Protein AF-A0A7S4A672-F1 (afdb_monomer_lite)

pLDDT: mean 76.09, std 18.88, range [31.92, 96.19]

Secondary structure (DSSP, 8-state):
-----------------------------TT---PPPPP-----HHHHHHHHHHHHHHHT-TTTEEEEEEEEEETT-SEEEEEEEEEEETTS-HHHHHHHHHHHHHHHHHHH-GGGTTSPEEEEEEEBS-HHHHHTT-S--EEEPPPSSPPSS--EEEE--PPTT----EEE--

Structure (mmCIF, N/CA/C/O backbone):
data_AF-A0A7S4A672-F1
#
_entry.id   AF-A0A7S4A672-F1
#
loop_
_atom_site.group_PDB
_atom_site.id
_atom_site.type_symbol
_atom_site.label_atom_id
_atom_site.label_alt_id
_atom_site.label_comp_id
_atom_site.label_asym_id
_atom_site.label_entity_id
_atom_site.label_seq_id
_atom_site.pdbx_PDB_ins_code
_atom_site.Cartn_x
_atom_site.Cartn_y
_atom_site.Cartn_z
_atom_site.occupancy
_atom_site.B_iso_or_equiv
_atom_site.auth_seq_id
_atom_site.auth_comp_id
_atom_site.auth_asym_id
_atom_site.auth_atom_id
_atom_site.pdbx_PDB_model_num
ATOM 1 N N . MET A 1 1 ? 23.526 -76.529 -21.511 1.00 43.41 1 MET A N 1
ATOM 2 C CA . MET A 1 1 ? 24.646 -77.182 -20.798 1.00 43.41 1 MET A CA 1
ATOM 3 C C . MET A 1 1 ? 25.739 -76.150 -20.565 1.00 43.41 1 MET A C 1
ATOM 5 O O . MET A 1 1 ? 25.909 -75.300 -21.426 1.00 43.41 1 MET A O 1
ATOM 9 N N . TYR A 1 2 ? 26.436 -76.276 -19.433 1.00 40.25 2 TYR A N 1
ATOM 10 C CA . TYR A 1 2 ? 27.522 -75.448 -18.877 1.00 40.25 2 TYR A CA 1
ATOM 11 C C . TYR A 1 2 ? 27.158 -74.306 -17.916 1.00 40.25 2 TYR A C 1
ATOM 13 O O . TYR A 1 2 ? 26.904 -73.161 -18.269 1.00 40.25 2 TYR A O 1
ATOM 21 N N . THR A 1 3 ? 27.193 -74.726 -16.655 1.00 43.91 3 THR A N 1
ATOM 22 C CA . THR A 1 3 ? 27.467 -74.045 -15.391 1.00 43.91 3 THR A CA 1
ATOM 23 C C . THR A 1 3 ? 28.870 -73.415 -15.357 1.00 43.91 3 THR A C 1
ATOM 25 O O . THR A 1 3 ? 29.814 -74.071 -15.788 1.00 43.91 3 THR A O 1
ATOM 28 N N . ALA A 1 4 ? 29.013 -72.227 -14.752 1.00 50.12 4 ALA A N 1
ATOM 29 C CA . ALA A 1 4 ? 30.156 -71.781 -13.920 1.00 50.12 4 ALA A CA 1
ATOM 30 C C . ALA A 1 4 ? 29.827 -70.367 -13.371 1.00 50.12 4 ALA A C 1
ATOM 32 O O . ALA A 1 4 ? 29.577 -69.469 -14.163 1.00 50.12 4 ALA A O 1
ATOM 33 N N . LEU A 1 5 ? 29.498 -70.142 -12.090 1.00 46.25 5 LEU A N 1
ATOM 34 C CA . LEU A 1 5 ? 30.307 -70.100 -10.853 1.00 46.25 5 LEU A CA 1
ATOM 35 C C . LEU A 1 5 ? 31.395 -69.004 -10.789 1.00 46.25 5 LEU A C 1
ATOM 37 O O . LEU A 1 5 ? 32.349 -69.034 -11.556 1.00 46.25 5 LEU A O 1
ATOM 41 N N . LEU A 1 6 ? 31.268 -68.191 -9.721 1.00 48.16 6 LEU A N 1
ATOM 42 C CA . LEU A 1 6 ? 32.254 -67.324 -9.037 1.00 48.16 6 LEU A CA 1
ATOM 43 C C . LEU A 1 6 ? 32.431 -65.910 -9.640 1.00 48.16 6 LEU A C 1
ATOM 45 O O . LEU A 1 6 ? 32.497 -65.752 -10.844 1.00 48.16 6 LEU A O 1
ATOM 49 N N . ALA A 1 7 ? 32.496 -64.814 -8.876 1.00 50.72 7 ALA A N 1
ATOM 50 C CA . ALA A 1 7 ? 32.892 -64.663 -7.481 1.00 50.72 7 ALA A CA 1
ATOM 51 C C . ALA A 1 7 ? 32.157 -63.506 -6.772 1.00 50.72 7 ALA A C 1
ATOM 53 O O . ALA A 1 7 ? 31.870 -62.458 -7.346 1.00 50.72 7 ALA A O 1
ATOM 54 N N . PHE A 1 8 ? 31.916 -63.721 -5.480 1.00 46.03 8 PHE A N 1
ATOM 55 C CA . PHE A 1 8 ? 31.641 -62.699 -4.478 1.00 46.03 8 PHE A CA 1
ATOM 56 C C . PHE A 1 8 ? 32.834 -61.745 -4.347 1.00 46.03 8 PHE A C 1
ATOM 58 O O . PHE A 1 8 ? 33.937 -62.195 -4.052 1.00 46.03 8 PHE A O 1
ATOM 65 N N . THR A 1 9 ? 32.582 -60.439 -4.393 1.00 49.03 9 THR A N 1
ATOM 66 C CA . THR A 1 9 ? 33.331 -59.471 -3.581 1.00 49.03 9 THR A CA 1
ATOM 67 C C . THR A 1 9 ? 32.358 -58.439 -3.030 1.00 49.03 9 THR A C 1
ATOM 69 O O . THR A 1 9 ? 31.963 -57.485 -3.696 1.00 49.03 9 THR A O 1
ATOM 72 N N . THR A 1 10 ? 31.950 -58.674 -1.789 1.00 48.72 10 THR A N 1
ATOM 73 C CA . THR A 1 10 ? 31.354 -57.696 -0.885 1.00 48.72 10 THR A CA 1
ATOM 74 C C . THR A 1 10 ? 32.348 -56.562 -0.649 1.00 48.72 10 THR A C 1
ATOM 76 O O . THR A 1 10 ? 33.351 -56.759 0.035 1.00 48.72 10 THR A O 1
ATOM 79 N N . VAL A 1 11 ? 32.080 -55.371 -1.185 1.00 46.59 11 VAL A N 1
ATOM 80 C CA . VAL A 1 11 ? 32.741 -54.154 -0.701 1.00 46.59 11 VAL A CA 1
ATOM 81 C C . VAL A 1 11 ? 31.924 -53.638 0.471 1.00 46.59 11 VAL A C 1
ATOM 83 O O . VAL A 1 11 ? 30.920 -52.944 0.323 1.00 46.59 11 VAL A O 1
ATOM 86 N N . THR A 1 12 ? 32.356 -54.054 1.653 1.00 50.72 12 THR A N 1
ATOM 87 C CA . THR A 1 12 ? 31.941 -53.526 2.945 1.00 50.72 12 THR A CA 1
ATOM 88 C C . THR A 1 12 ? 32.315 -52.045 2.993 1.00 50.72 12 THR A C 1
ATOM 90 O O . THR A 1 12 ? 33.457 -51.693 3.284 1.00 50.72 12 THR A O 1
ATOM 93 N N . ALA A 1 13 ? 31.374 -51.159 2.670 1.00 49.59 13 ALA A N 1
ATOM 94 C CA . ALA A 1 13 ? 31.537 -49.739 2.944 1.00 49.59 13 ALA A CA 1
ATOM 95 C C . ALA A 1 13 ? 31.512 -49.554 4.467 1.00 49.59 13 ALA A C 1
ATOM 97 O O . ALA A 1 13 ? 30.458 -49.589 5.101 1.00 49.59 13 ALA A O 1
ATOM 98 N N . LEU A 1 14 ? 32.705 -49.425 5.047 1.00 48.88 14 LEU A N 1
ATOM 99 C CA . LEU A 1 14 ? 32.936 -49.045 6.434 1.00 48.88 14 LEU A CA 1
ATOM 100 C C . LEU A 1 14 ? 32.197 -47.734 6.722 1.00 48.88 14 LEU A C 1
ATOM 102 O O . LEU A 1 14 ? 32.634 -46.647 6.346 1.00 48.88 14 LEU A O 1
ATOM 106 N N . GLN A 1 15 ? 31.054 -47.848 7.395 1.00 49.88 15 GLN A N 1
ATOM 107 C CA . GLN A 1 15 ? 30.400 -46.727 8.048 1.00 49.88 15 GLN A CA 1
ATOM 108 C C . GLN A 1 15 ? 31.312 -46.260 9.182 1.00 49.88 15 GLN A C 1
ATOM 110 O O . GLN A 1 15 ? 31.334 -46.843 10.263 1.00 49.88 15 GLN A O 1
ATOM 115 N N . HIS A 1 16 ? 32.078 -45.201 8.939 1.00 49.25 16 HIS A N 1
ATOM 116 C CA . HIS A 1 16 ? 32.680 -44.437 10.021 1.00 49.25 16 HIS A CA 1
ATOM 117 C C . HIS A 1 16 ? 31.565 -43.668 10.743 1.00 49.25 16 HIS A C 1
ATOM 119 O O . HIS A 1 16 ? 30.920 -42.820 10.117 1.00 49.25 16 HIS A O 1
ATOM 125 N N . PRO A 1 17 ? 31.311 -43.906 12.043 1.00 50.84 17 PRO A N 1
ATOM 126 C CA . PRO A 1 17 ? 30.451 -43.019 12.802 1.00 50.84 17 PRO A CA 1
ATOM 127 C C . PRO A 1 17 ? 31.179 -41.681 12.962 1.00 50.84 17 PRO A C 1
ATOM 129 O O . PRO A 1 17 ? 32.187 -41.578 13.662 1.00 50.84 17 PRO A O 1
ATOM 132 N N . LEU A 1 18 ? 30.671 -40.644 12.294 1.00 54.34 18 LEU A N 1
ATOM 133 C CA . LEU A 1 18 ? 31.042 -39.265 12.593 1.00 54.34 18 LEU A CA 1
ATOM 134 C C . LEU A 1 18 ? 30.778 -39.029 14.088 1.00 54.34 18 LEU A C 1
ATOM 136 O O . LEU A 1 18 ? 29.666 -39.310 14.548 1.00 54.34 18 LEU A O 1
ATOM 140 N N . PRO A 1 19 ? 31.743 -38.520 14.872 1.00 48.53 19 PRO A N 1
ATOM 141 C CA . PRO A 1 19 ? 31.468 -38.169 16.250 1.00 48.53 19 PRO A CA 1
ATOM 142 C C . PRO A 1 19 ? 30.436 -37.043 16.244 1.00 48.53 19 PRO A C 1
ATOM 144 O O . PRO A 1 19 ? 30.735 -35.901 15.891 1.00 48.53 19 PRO A O 1
ATOM 147 N N . THR A 1 20 ? 29.203 -37.366 16.640 1.00 52.84 20 THR A N 1
ATOM 148 C CA . THR A 1 20 ? 28.190 -36.394 17.048 1.00 52.84 20 THR A CA 1
ATOM 149 C C . THR A 1 20 ? 28.796 -35.558 18.163 1.00 52.84 20 THR A C 1
ATOM 151 O O . THR A 1 20 ? 28.748 -35.916 19.342 1.00 52.84 20 THR A O 1
ATOM 154 N N . ARG A 1 21 ? 29.406 -34.433 17.786 1.00 43.78 21 ARG A N 1
ATOM 155 C CA . ARG A 1 21 ? 29.782 -33.370 18.703 1.00 43.78 21 ARG A CA 1
ATOM 156 C C . ARG A 1 21 ? 28.472 -32.888 19.302 1.00 43.78 21 ARG A C 1
ATOM 158 O O . ARG A 1 21 ? 27.764 -32.089 18.694 1.00 43.78 21 ARG A O 1
ATOM 165 N N . ARG A 1 22 ? 28.118 -33.433 20.470 1.00 47.41 22 ARG A N 1
ATOM 166 C CA . ARG A 1 22 ? 27.069 -32.889 21.328 1.00 47.41 22 ARG A CA 1
ATOM 167 C C . ARG A 1 22 ? 27.410 -31.414 21.494 1.00 47.41 22 ARG A C 1
ATOM 169 O O . ARG A 1 22 ? 28.343 -31.072 22.214 1.00 47.41 22 ARG A O 1
ATOM 176 N N . GLN A 1 23 ? 26.698 -30.544 20.783 1.00 41.72 23 GLN A N 1
ATOM 177 C CA . GLN A 1 23 ? 26.642 -29.146 21.159 1.00 41.72 23 GLN A CA 1
ATOM 178 C C . GLN A 1 23 ? 25.927 -29.132 22.501 1.00 41.72 23 GLN A C 1
ATOM 180 O O . GLN A 1 23 ? 24.701 -29.195 22.587 1.00 41.72 23 GLN A O 1
ATOM 185 N N . THR A 1 24 ? 26.720 -29.133 23.564 1.00 40.03 24 THR A N 1
ATOM 186 C CA . THR A 1 24 ? 26.279 -28.738 24.887 1.00 40.03 24 THR A CA 1
ATOM 187 C C . THR A 1 24 ? 25.623 -27.375 24.705 1.00 40.03 24 THR A C 1
ATOM 189 O O . THR A 1 24 ? 26.300 -26.394 24.397 1.00 40.03 24 THR A O 1
ATOM 192 N N . LYS A 1 25 ? 24.290 -27.316 24.808 1.00 44.16 25 LYS A N 1
ATOM 193 C CA . LYS A 1 25 ? 23.568 -26.049 24.917 1.00 44.16 25 LYS A CA 1
ATOM 194 C C . LYS A 1 25 ? 24.059 -25.398 26.204 1.00 44.16 25 LYS A C 1
ATOM 196 O O . LYS A 1 25 ? 23.567 -25.716 27.283 1.00 44.16 25 LYS A O 1
ATOM 201 N N . LEU A 1 26 ? 25.059 -24.529 26.092 1.00 36.66 26 LEU A N 1
ATOM 202 C CA . LEU A 1 26 ? 25.437 -23.619 27.159 1.00 36.66 26 LEU A CA 1
ATOM 203 C C . LEU A 1 26 ? 24.233 -22.703 27.394 1.00 36.66 26 LEU A C 1
ATOM 205 O O . LEU A 1 26 ? 24.003 -21.745 26.662 1.00 36.66 26 LEU A O 1
ATOM 209 N N . ARG A 1 27 ? 23.423 -23.041 28.400 1.00 48.56 27 ARG A N 1
ATOM 210 C CA . ARG A 1 27 ? 22.512 -22.094 29.039 1.00 48.56 27 ARG A CA 1
ATOM 211 C C . ARG A 1 27 ? 23.369 -21.124 29.855 1.00 48.56 27 ARG A C 1
ATOM 213 O O . ARG A 1 27 ? 23.618 -21.355 31.030 1.00 48.56 27 ARG A O 1
ATOM 220 N N . ALA A 1 28 ? 23.835 -20.059 29.217 1.00 33.12 28 ALA A N 1
ATOM 221 C CA . ALA A 1 28 ? 24.104 -18.788 29.888 1.00 33.12 28 ALA A CA 1
ATOM 222 C C . ALA A 1 28 ? 22.801 -17.977 29.808 1.00 33.12 28 ALA A C 1
ATOM 224 O O . ALA A 1 28 ? 22.113 -18.039 28.796 1.00 33.12 28 ALA A O 1
ATOM 225 N N . GLY A 1 29 ? 22.326 -17.223 30.785 1.00 31.92 29 GLY A N 1
ATOM 226 C CA . GLY A 1 29 ? 22.797 -16.776 32.087 1.00 31.92 29 GLY A CA 1
ATOM 227 C C . GLY A 1 29 ? 21.754 -15.735 32.528 1.00 31.92 29 GLY A C 1
ATOM 228 O O . GLY A 1 29 ? 21.044 -15.172 31.689 1.00 31.92 29 GLY A O 1
ATOM 229 N N . PHE A 1 30 ? 21.591 -15.516 33.828 1.00 38.47 30 PHE A N 1
ATOM 230 C CA . PHE A 1 30 ? 20.739 -14.443 34.343 1.00 38.47 30 PHE A CA 1
ATOM 231 C C . PHE A 1 30 ? 21.161 -13.090 33.731 1.00 38.47 30 PHE A C 1
ATOM 233 O O . PHE A 1 30 ? 22.335 -12.737 33.789 1.00 38.47 30 PHE A O 1
ATOM 240 N N . GLY A 1 31 ? 20.209 -12.332 33.168 1.00 41.41 31 GLY A N 1
ATOM 241 C CA . GLY A 1 31 ? 20.375 -10.888 32.940 1.00 41.41 31 GLY A CA 1
ATOM 242 C C . GLY A 1 31 ? 20.698 -10.383 31.528 1.00 41.41 31 GLY A C 1
ATOM 243 O O . GLY A 1 31 ? 21.159 -9.251 31.412 1.00 41.41 31 GLY A O 1
ATOM 244 N N . ALA A 1 32 ? 20.428 -11.122 30.445 1.00 33.44 32 ALA A N 1
ATOM 245 C CA . ALA A 1 32 ? 20.367 -10.470 29.131 1.00 33.44 32 ALA A CA 1
ATOM 246 C C . ALA A 1 32 ? 19.175 -9.487 29.130 1.00 33.44 32 ALA A C 1
ATOM 248 O O . ALA A 1 32 ? 18.050 -9.936 29.385 1.00 33.44 32 ALA A O 1
ATOM 249 N N . PRO A 1 33 ? 19.363 -8.170 28.886 1.00 40.53 33 PRO A N 1
ATOM 250 C CA . PRO A 1 33 ? 18.227 -7.277 28.720 1.00 40.53 33 PRO A CA 1
ATOM 251 C C . PRO A 1 33 ? 17.358 -7.874 27.618 1.00 40.53 33 PRO A C 1
ATOM 253 O O . PRO A 1 33 ? 17.864 -8.189 26.537 1.00 40.53 33 PRO A O 1
ATOM 256 N N . LYS A 1 34 ? 16.062 -8.083 27.907 1.00 45.28 34 LYS A N 1
ATOM 257 C CA . LYS A 1 34 ? 15.083 -8.419 26.867 1.00 45.28 34 LYS A CA 1
ATOM 258 C C . LYS A 1 34 ? 15.380 -7.483 25.693 1.00 45.28 34 LYS A C 1
ATOM 260 O O . LYS A 1 34 ? 15.525 -6.285 25.964 1.00 45.28 34 LYS A O 1
ATOM 265 N N . PRO A 1 35 ? 15.540 -7.983 24.450 1.00 42.16 35 PRO A N 1
ATOM 266 C CA . PRO A 1 35 ? 15.759 -7.098 23.317 1.00 42.16 35 PRO A CA 1
ATOM 267 C C . PRO A 1 35 ? 14.678 -6.029 23.407 1.00 42.16 35 PRO A C 1
ATOM 269 O O . PRO A 1 35 ? 13.492 -6.369 23.466 1.00 42.16 35 PRO A O 1
ATOM 272 N N . LYS A 1 36 ? 15.093 -4.762 23.571 1.00 45.47 36 LYS A N 1
ATOM 273 C CA . LYS A 1 36 ? 14.144 -3.650 23.603 1.00 45.47 36 LYS A CA 1
ATOM 274 C C . LYS A 1 36 ? 13.256 -3.861 22.381 1.00 45.47 36 LYS A C 1
ATOM 276 O O . LYS A 1 36 ? 13.823 -4.084 21.303 1.00 45.47 36 LYS A O 1
ATOM 281 N N . PRO A 1 37 ? 11.917 -3.876 22.531 1.00 46.91 37 PRO A N 1
ATOM 282 C CA . PRO A 1 37 ? 11.060 -3.943 21.364 1.00 46.91 37 PRO A CA 1
ATOM 283 C C . PRO A 1 37 ? 11.570 -2.867 20.405 1.00 46.91 37 PRO A C 1
ATOM 285 O O . PRO A 1 37 ? 11.867 -1.756 20.870 1.00 46.91 37 PRO A O 1
ATOM 288 N N . PRO A 1 38 ? 11.808 -3.209 19.124 1.00 45.97 38 PRO A N 1
ATOM 289 C CA . PRO A 1 38 ? 12.296 -2.230 18.171 1.00 45.97 38 PRO A CA 1
ATOM 290 C C . PRO A 1 38 ? 11.392 -1.001 18.290 1.00 45.97 38 PRO A C 1
ATOM 292 O O . PRO A 1 38 ? 10.179 -1.184 18.454 1.00 45.97 38 PRO A O 1
ATOM 295 N N . PRO A 1 39 ? 11.956 0.222 18.305 1.00 44.06 39 PRO A N 1
ATOM 296 C CA . PRO A 1 39 ? 11.145 1.424 18.429 1.00 44.06 39 PRO A CA 1
ATOM 297 C C . PRO A 1 39 ? 10.008 1.312 17.418 1.00 44.06 39 PRO A C 1
ATOM 299 O O . PRO A 1 39 ? 10.266 0.983 16.254 1.00 44.06 39 PRO A O 1
ATOM 302 N N . LYS A 1 40 ? 8.758 1.476 17.883 1.00 53.31 40 LYS A N 1
ATOM 303 C CA . LYS A 1 40 ? 7.595 1.503 16.992 1.00 53.31 40 LYS A CA 1
ATOM 304 C C . LYS A 1 40 ? 7.943 2.528 15.919 1.00 53.31 40 LYS A C 1
ATOM 306 O O . LYS A 1 40 ? 8.146 3.691 16.251 1.00 53.31 40 LYS A O 1
ATOM 311 N N . LYS A 1 41 ? 8.155 2.077 14.679 1.00 57.50 41 LYS A N 1
ATOM 312 C CA . LYS A 1 41 ? 8.516 2.978 13.586 1.00 57.50 41 LYS A CA 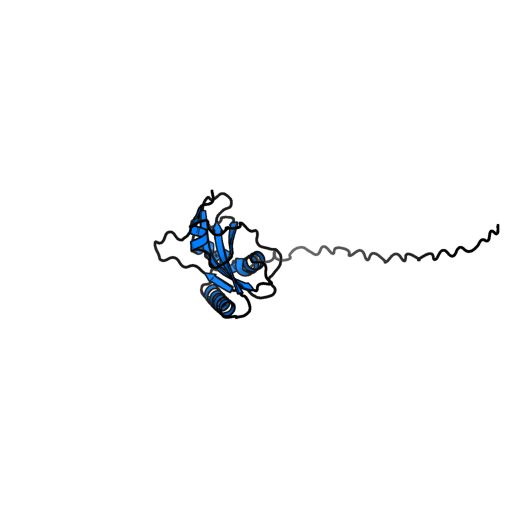1
ATOM 313 C C . LYS A 1 41 ? 7.348 3.938 13.434 1.00 57.50 41 LYS A C 1
ATOM 315 O O . LYS A 1 41 ? 6.256 3.516 13.066 1.00 57.50 41 LYS A O 1
ATOM 320 N N . GLU A 1 42 ? 7.572 5.185 13.817 1.00 64.56 42 GLU A N 1
ATOM 321 C CA . GLU A 1 42 ? 6.572 6.235 13.707 1.00 64.56 42 GLU A CA 1
ATOM 322 C C . GLU A 1 42 ? 6.208 6.442 12.237 1.00 64.56 42 GLU A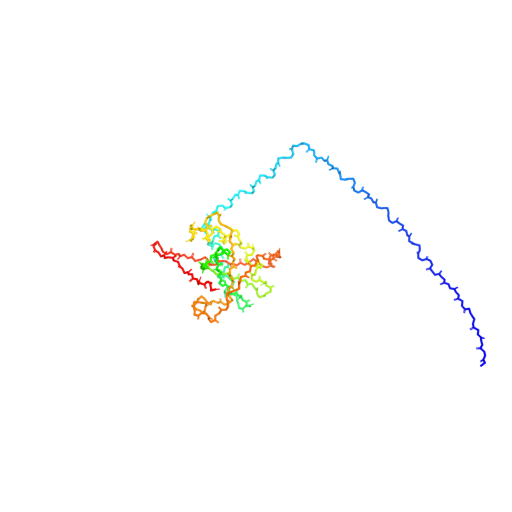 C 1
ATOM 324 O O . GLU A 1 42 ? 7.037 6.270 11.335 1.00 64.56 42 GLU A O 1
ATOM 329 N N . TYR A 1 43 ? 4.947 6.798 12.003 1.00 76.69 43 TYR A N 1
ATOM 330 C CA . TYR A 1 43 ? 4.459 7.183 10.689 1.00 76.69 43 TYR A CA 1
ATOM 331 C C . TYR A 1 43 ? 5.315 8.332 10.138 1.00 76.69 43 TYR A C 1
ATOM 333 O O . TYR A 1 43 ? 5.364 9.416 10.716 1.00 76.69 43 TYR A O 1
ATOM 341 N N . SER A 1 44 ? 6.021 8.093 9.032 1.00 85.50 44 SER A N 1
ATOM 342 C CA . SER A 1 44 ? 6.975 9.050 8.469 1.00 85.50 44 SER A CA 1
ATOM 343 C C . SER A 1 44 ? 6.586 9.419 7.045 1.00 85.50 44 SER A C 1
ATOM 345 O O . SER A 1 44 ? 6.802 8.639 6.116 1.00 85.50 44 SER A O 1
ATOM 347 N N . LYS A 1 45 ? 6.075 10.643 6.862 1.00 86.38 45 LYS A N 1
ATOM 348 C CA . LYS A 1 45 ? 5.754 11.196 5.533 1.00 86.38 45 LYS A CA 1
ATOM 349 C C . LYS A 1 45 ? 6.961 11.161 4.594 1.00 86.38 45 LYS A C 1
ATOM 351 O O . LYS A 1 45 ? 6.850 10.680 3.477 1.00 86.38 45 LYS A O 1
ATOM 356 N N . LYS A 1 46 ? 8.147 11.511 5.097 1.00 90.12 46 LYS A N 1
ATOM 357 C CA . LYS A 1 46 ? 9.404 11.444 4.335 1.00 90.12 46 LYS A CA 1
ATOM 358 C C . LYS A 1 46 ? 9.747 10.028 3.855 1.00 90.12 46 LYS A C 1
ATOM 360 O O . LYS A 1 46 ? 10.321 9.849 2.783 1.00 90.12 46 LYS A O 1
ATOM 365 N N . ALA A 1 47 ? 9.440 9.003 4.654 1.00 91.19 47 ALA A N 1
ATOM 366 C CA . ALA A 1 47 ? 9.655 7.619 4.241 1.00 91.19 47 ALA A CA 1
ATOM 367 C C . ALA A 1 47 ? 8.662 7.189 3.149 1.00 91.19 47 ALA A C 1
ATOM 369 O O . ALA A 1 47 ? 9.052 6.437 2.256 1.00 91.19 47 ALA A O 1
ATOM 370 N N . LEU A 1 48 ? 7.420 7.685 3.208 1.00 92.81 48 LEU A N 1
ATOM 371 C CA . LEU A 1 48 ? 6.417 7.491 2.161 1.00 92.81 48 LEU A CA 1
ATOM 372 C C . LEU A 1 48 ? 6.809 8.196 0.862 1.00 92.81 48 LEU A C 1
ATOM 374 O O . LEU A 1 48 ? 6.817 7.545 -0.173 1.00 92.81 48 LEU A O 1
ATOM 378 N N . GLU A 1 49 ? 7.225 9.462 0.922 1.00 93.88 49 GLU A N 1
ATOM 379 C CA . GLU A 1 49 ? 7.712 10.232 -0.235 1.00 93.88 49 GLU A CA 1
ATOM 380 C C . GLU A 1 49 ? 8.847 9.493 -0.951 1.00 93.88 49 GLU A C 1
ATOM 382 O O . GLU A 1 49 ? 8.756 9.210 -2.141 1.00 93.88 49 GLU A O 1
ATOM 387 N N . LYS A 1 50 ? 9.863 9.038 -0.207 1.00 94.38 50 LYS A N 1
ATOM 388 C CA . LYS A 1 50 ? 10.961 8.242 -0.776 1.00 94.38 50 LYS A CA 1
ATOM 389 C C . LYS A 1 50 ? 10.495 6.910 -1.381 1.00 94.38 50 LYS A C 1
ATOM 391 O O . LYS A 1 50 ? 11.123 6.372 -2.293 1.00 94.38 50 LYS A O 1
ATOM 396 N N . SER A 1 51 ? 9.440 6.313 -0.829 1.00 94.94 51 SER A N 1
ATOM 397 C CA . SER A 1 51 ? 8.856 5.085 -1.374 1.00 94.94 51 SER A CA 1
ATOM 398 C C . SER A 1 51 ? 8.025 5.350 -2.633 1.00 94.94 51 SER A C 1
ATOM 400 O O . SER A 1 51 ? 7.962 4.472 -3.496 1.00 94.94 51 SER A O 1
ATOM 402 N N . HIS A 1 52 ? 7.444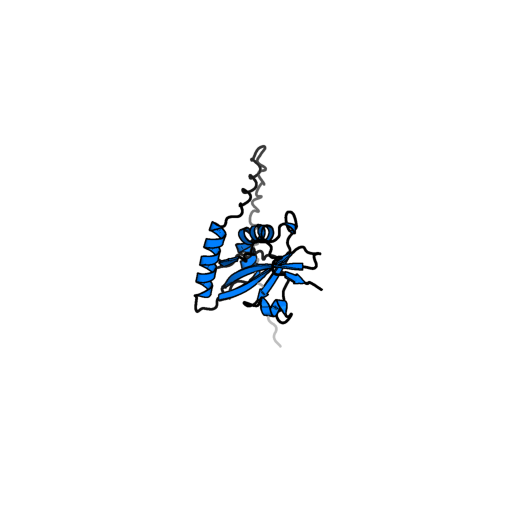 6.544 -2.749 1.00 95.50 52 HIS A N 1
ATOM 403 C CA . HIS A 1 52 ? 6.713 7.015 -3.921 1.00 95.50 52 HIS A CA 1
ATOM 404 C C . HIS A 1 52 ? 7.676 7.347 -5.063 1.00 95.50 52 HIS A C 1
ATOM 406 O O . HIS A 1 52 ? 7.513 6.813 -6.150 1.00 95.50 52 HIS A O 1
ATOM 412 N N . GLU A 1 53 ? 8.770 8.066 -4.798 1.00 95.00 53 GLU A N 1
ATOM 413 C CA . GLU A 1 53 ? 9.850 8.262 -5.782 1.00 95.00 53 GLU A CA 1
ATOM 414 C C . GLU A 1 53 ? 10.306 6.918 -6.365 1.00 95.00 53 GLU A C 1
ATOM 416 O O . GLU A 1 53 ? 10.463 6.749 -7.572 1.00 95.00 53 GLU A O 1
ATOM 421 N N . ARG A 1 54 ? 10.440 5.903 -5.502 1.00 93.44 54 ARG A N 1
ATOM 422 C CA . ARG A 1 54 ? 10.783 4.551 -5.938 1.00 93.44 54 ARG A CA 1
ATOM 423 C C . ARG A 1 54 ? 9.691 3.896 -6.785 1.00 93.44 54 ARG A C 1
ATOM 425 O O . ARG A 1 54 ? 10.007 3.114 -7.680 1.00 93.44 54 ARG A O 1
ATOM 432 N N . PHE A 1 55 ? 8.424 4.147 -6.479 1.00 94.00 55 PHE A N 1
ATOM 433 C CA . PHE A 1 55 ? 7.307 3.680 -7.293 1.00 94.00 55 PHE A CA 1
ATOM 434 C C . PHE A 1 55 ? 7.373 4.289 -8.699 1.00 94.00 55 PHE A C 1
ATOM 436 O O . PHE A 1 55 ? 7.292 3.547 -9.679 1.00 94.00 55 PHE A O 1
ATOM 443 N N . ASP A 1 56 ? 7.624 5.593 -8.801 1.00 92.81 56 ASP A N 1
ATOM 444 C CA . ASP A 1 56 ? 7.760 6.297 -10.078 1.00 92.81 56 ASP A CA 1
ATOM 445 C C . ASP A 1 56 ? 8.966 5.800 -10.880 1.00 92.81 56 ASP A C 1
ATOM 447 O O . ASP A 1 56 ? 8.846 5.511 -12.071 1.00 92.81 56 ASP A O 1
ATOM 451 N N . GLU A 1 57 ? 10.111 5.599 -10.219 1.00 91.62 57 GLU A N 1
ATOM 452 C CA . GLU A 1 57 ? 11.297 4.992 -10.830 1.00 91.62 57 GLU A CA 1
ATOM 453 C C . GLU A 1 57 ? 11.011 3.605 -11.408 1.00 91.62 57 GLU A C 1
ATOM 455 O O . GLU A 1 57 ? 11.588 3.242 -12.430 1.00 91.62 57 GLU A O 1
ATOM 460 N N . LEU A 1 58 ? 10.186 2.796 -10.735 1.00 89.56 58 LEU A N 1
ATOM 461 C CA . LEU A 1 58 ? 9.799 1.481 -11.235 1.00 89.56 58 LEU A CA 1
ATOM 462 C C . LEU A 1 58 ? 8.872 1.638 -12.438 1.00 89.56 58 LEU A C 1
ATOM 464 O O . LEU A 1 58 ? 9.161 1.093 -13.496 1.00 89.56 58 LEU A O 1
ATOM 468 N N . LYS A 1 59 ? 7.826 2.457 -12.321 1.00 87.50 59 LYS A N 1
ATOM 469 C CA . LYS A 1 59 ? 6.864 2.708 -13.401 1.00 87.50 59 LYS A CA 1
ATOM 470 C C . LYS A 1 59 ? 7.527 3.242 -14.679 1.00 87.50 59 LYS A C 1
ATOM 472 O O . LYS A 1 59 ? 7.084 2.905 -15.772 1.00 87.50 59 LYS A O 1
ATOM 477 N N . ALA A 1 60 ? 8.595 4.029 -14.551 1.00 86.81 60 ALA A N 1
ATOM 478 C CA . ALA A 1 60 ? 9.367 4.555 -15.676 1.00 86.81 60 ALA A CA 1
ATOM 479 C C . ALA A 1 60 ? 10.263 3.511 -16.377 1.00 86.81 60 ALA A C 1
ATOM 481 O O . ALA A 1 60 ? 10.818 3.794 -17.439 1.00 86.81 60 ALA A O 1
ATOM 482 N N . ARG A 1 61 ? 10.443 2.305 -15.819 1.00 83.62 61 ARG A N 1
ATOM 483 C CA . ARG A 1 61 ? 11.247 1.248 -16.451 1.00 83.62 61 ARG A CA 1
ATOM 484 C C . ARG A 1 61 ? 10.469 0.590 -17.583 1.00 83.62 61 ARG A C 1
ATOM 486 O O . ARG A 1 61 ? 9.411 0.010 -17.372 1.00 83.62 61 ARG A O 1
ATOM 493 N N . GLU A 1 62 ? 11.087 0.515 -18.757 1.00 59.72 62 GLU A N 1
ATOM 494 C CA . GLU A 1 62 ? 10.531 -0.198 -19.919 1.00 59.72 62 GLU A CA 1
ATOM 495 C C . GLU A 1 62 ? 10.375 -1.720 -19.698 1.00 59.72 62 GLU A C 1
ATOM 497 O O . GLU A 1 62 ? 9.641 -2.389 -20.419 1.00 59.72 62 GLU A O 1
ATOM 502 N N . ARG A 1 63 ? 11.059 -2.303 -18.699 1.00 62.66 63 ARG A N 1
ATOM 503 C CA . ARG A 1 63 ? 11.215 -3.764 -18.524 1.00 62.66 63 ARG A CA 1
ATOM 504 C C . ARG A 1 63 ? 10.181 -4.453 -17.617 1.00 62.66 63 ARG A C 1
ATOM 506 O O . ARG A 1 63 ? 10.502 -5.454 -16.983 1.00 62.66 63 ARG A O 1
ATOM 513 N N . GLY A 1 64 ? 8.937 -3.982 -17.602 1.00 67.69 64 GLY A N 1
ATOM 514 C CA . GLY A 1 64 ? 7.828 -4.735 -17.001 1.00 67.69 64 GLY A CA 1
ATOM 515 C C . GLY A 1 64 ? 7.719 -4.582 -15.484 1.00 67.69 64 GLY A C 1
ATOM 516 O O . GLY A 1 64 ? 7.906 -5.539 -14.725 1.00 67.69 64 GLY A O 1
ATOM 517 N N . THR A 1 65 ? 7.382 -3.370 -15.049 1.00 80.81 65 THR A N 1
ATOM 518 C CA . THR A 1 65 ? 6.880 -3.127 -13.695 1.00 80.81 65 THR A CA 1
ATOM 519 C C . THR A 1 65 ? 5.414 -3.513 -13.601 1.00 80.81 65 THR A C 1
ATOM 521 O O . THR A 1 65 ? 4.599 -3.136 -14.440 1.00 80.81 65 THR A O 1
ATOM 524 N N . PHE A 1 66 ? 5.089 -4.249 -12.545 1.00 87.38 66 PHE A N 1
ATOM 525 C CA . PHE A 1 66 ? 3.725 -4.583 -12.180 1.00 87.38 66 PHE A CA 1
ATOM 526 C C . PHE A 1 66 ? 3.269 -3.637 -11.085 1.00 87.38 66 PHE A C 1
ATOM 528 O O . PHE A 1 66 ? 3.964 -3.430 -10.086 1.00 87.38 66 PHE A O 1
ATOM 535 N N . VAL A 1 67 ? 2.104 -3.047 -11.320 1.00 91.12 67 VAL A N 1
ATOM 536 C CA . VAL A 1 67 ? 1.395 -2.225 -10.349 1.00 91.12 67 VAL A CA 1
ATOM 537 C C . VAL A 1 67 ? 0.255 -3.056 -9.790 1.00 91.12 67 VAL A C 1
ATOM 539 O O . VAL A 1 67 ? -0.456 -3.733 -10.538 1.00 91.12 67 VAL A O 1
ATOM 542 N N . VAL A 1 68 ? 0.127 -3.021 -8.473 1.00 92.31 68 VAL A N 1
ATOM 543 C CA . VAL A 1 68 ? -0.896 -3.744 -7.727 1.00 92.31 68 VAL A CA 1
ATOM 544 C C . VAL A 1 68 ? -1.561 -2.765 -6.778 1.00 92.31 68 VAL A C 1
ATOM 546 O O . VAL A 1 68 ? -0.876 -2.074 -6.019 1.00 92.31 68 VAL A O 1
ATOM 549 N N . ASP A 1 69 ? -2.883 -2.713 -6.826 1.00 93.69 69 ASP A N 1
ATOM 550 C CA . ASP A 1 69 ? -3.694 -1.949 -5.891 1.00 93.69 69 ASP A CA 1
ATOM 551 C C . ASP A 1 69 ? -3.761 -2.678 -4.552 1.00 93.69 69 ASP A C 1
ATOM 553 O O . ASP A 1 69 ? -3.948 -3.898 -4.494 1.00 93.69 69 ASP A O 1
ATOM 557 N N . VAL A 1 70 ? -3.602 -1.925 -3.467 1.00 94.75 70 VAL A N 1
ATOM 558 C CA . VAL A 1 70 ? -3.563 -2.458 -2.109 1.00 94.75 70 VAL A CA 1
ATOM 559 C C . VAL A 1 70 ? -4.779 -1.994 -1.340 1.00 94.75 70 VAL A C 1
ATOM 561 O O . VAL A 1 70 ? -5.032 -0.798 -1.195 1.00 94.75 70 VAL A O 1
ATOM 564 N N . TYR A 1 71 ? -5.475 -2.966 -0.771 1.00 93.94 71 TYR A N 1
ATOM 565 C CA . TYR A 1 71 ? -6.613 -2.758 0.099 1.00 93.94 71 TYR A CA 1
ATOM 566 C C . TYR A 1 71 ? -6.338 -3.346 1.481 1.00 93.94 71 TYR A C 1
ATOM 568 O O . TYR A 1 71 ? -5.589 -4.316 1.627 1.00 93.94 71 TYR A O 1
ATOM 576 N N . CYS A 1 72 ? -6.967 -2.786 2.509 1.00 94.00 72 CYS A N 1
ATOM 577 C CA . CYS A 1 72 ? -6.882 -3.289 3.872 1.00 94.00 72 CYS A CA 1
ATOM 578 C C . CYS A 1 72 ? -8.242 -3.299 4.568 1.00 94.00 72 CYS A C 1
ATOM 580 O O . CYS A 1 72 ? -9.125 -2.492 4.291 1.00 94.00 72 CYS A O 1
ATOM 582 N N . GLY A 1 73 ? -8.406 -4.195 5.528 1.00 91.69 73 GLY A N 1
ATOM 583 C CA . GLY A 1 73 ? -9.561 -4.183 6.414 1.00 91.69 73 GLY A CA 1
ATOM 584 C C . GLY A 1 73 ? -9.346 -5.098 7.601 1.00 91.69 73 GLY A C 1
ATOM 585 O O . GLY A 1 73 ? -8.217 -5.460 7.924 1.00 91.69 73 GLY A O 1
ATOM 586 N N . VAL A 1 74 ? -10.439 -5.494 8.241 1.00 90.94 74 VAL A N 1
ATOM 587 C CA . VAL A 1 74 ? -10.436 -6.502 9.310 1.00 90.94 74 VAL A CA 1
ATOM 588 C C . VAL A 1 74 ? -11.047 -7.785 8.756 1.00 90.94 74 VAL A C 1
ATOM 590 O O . VAL A 1 74 ? -11.901 -7.729 7.872 1.00 90.94 74 VAL A O 1
ATOM 593 N N . ARG A 1 75 ? -10.609 -8.947 9.254 1.00 84.31 75 ARG A N 1
ATOM 594 C CA . ARG A 1 75 ? -11.008 -10.268 8.732 1.00 84.31 75 ARG A CA 1
ATOM 595 C C . ARG A 1 75 ? -12.522 -10.420 8.551 1.00 84.31 75 ARG A C 1
ATOM 597 O O . ARG A 1 75 ? -12.942 -10.847 7.476 1.00 84.31 75 ARG A O 1
ATOM 604 N N . ASP A 1 76 ? -13.284 -9.993 9.555 1.00 81.81 76 ASP A N 1
ATOM 605 C CA . ASP A 1 76 ? -14.747 -10.107 9.616 1.00 81.81 76 ASP A CA 1
ATOM 606 C C . ASP A 1 76 ? -15.475 -8.824 9.172 1.00 81.81 76 ASP A C 1
ATOM 608 O O . ASP A 1 76 ? -16.696 -8.727 9.274 1.00 81.81 76 ASP A O 1
ATOM 612 N N . ALA A 1 77 ? -14.741 -7.806 8.709 1.00 79.88 77 ALA A N 1
ATOM 613 C CA . ALA A 1 77 ? -15.349 -6.585 8.201 1.00 79.88 77 ALA A CA 1
ATOM 614 C C . ALA A 1 77 ? -15.816 -6.771 6.754 1.00 79.88 77 ALA A C 1
ATOM 616 O O . ALA A 1 77 ? -15.109 -7.333 5.916 1.00 79.88 77 ALA A O 1
ATOM 617 N N . SER A 1 78 ? -16.978 -6.197 6.449 1.00 80.75 78 SER A N 1
ATOM 618 C CA . SER A 1 78 ? -17.545 -6.154 5.099 1.00 80.75 78 SER A CA 1
ATOM 619 C C . SER A 1 78 ? -16.874 -5.128 4.185 1.00 80.75 78 SER A C 1
ATOM 621 O O . SER A 1 78 ? -17.223 -5.056 3.014 1.00 80.75 78 SER A O 1
ATOM 623 N N . LYS A 1 79 ? -15.935 -4.316 4.687 1.00 87.50 79 LYS A N 1
ATOM 624 C CA . LYS A 1 79 ? -15.245 -3.275 3.913 1.00 87.50 79 LYS A CA 1
ATOM 625 C C . LYS A 1 79 ? -13.749 -3.563 3.810 1.00 87.50 79 LYS A C 1
ATOM 627 O O . LYS A 1 79 ? -13.107 -3.866 4.819 1.00 87.50 79 LYS A O 1
ATOM 632 N N . LEU A 1 80 ? -13.203 -3.394 2.607 1.00 89.75 80 LEU A N 1
ATOM 633 C CA . LEU A 1 80 ? -11.768 -3.265 2.363 1.00 89.75 80 LEU A CA 1
ATOM 634 C C . LEU A 1 80 ? -11.486 -1.874 1.797 1.00 89.75 80 LEU A C 1
ATOM 636 O O . LEU A 1 80 ? -11.968 -1.521 0.726 1.00 89.75 80 LEU A O 1
ATOM 640 N N . TRP A 1 81 ? -10.718 -1.090 2.538 1.00 91.50 81 TRP A N 1
ATOM 641 C CA . TRP A 1 81 ? -10.336 0.277 2.209 1.00 91.50 81 TRP A CA 1
ATOM 642 C C . TRP A 1 81 ? -9.126 0.289 1.297 1.00 91.50 81 TRP A C 1
ATOM 644 O O . TRP A 1 81 ? -8.167 -0.438 1.554 1.00 91.50 81 TRP A O 1
ATOM 654 N N . PHE A 1 82 ? -9.146 1.133 0.276 1.00 92.38 82 PHE A N 1
ATOM 655 C CA . PHE A 1 82 ? -7.992 1.348 -0.579 1.00 92.38 82 PHE A CA 1
ATOM 656 C C . PHE A 1 82 ? -6.919 2.158 0.157 1.00 92.38 82 PHE A C 1
ATOM 658 O O . PHE A 1 82 ? -7.216 3.113 0.879 1.00 92.38 82 PHE A O 1
ATOM 665 N N . VAL A 1 83 ? -5.670 1.716 0.021 1.00 93.69 83 VAL A N 1
ATOM 666 C CA . VAL A 1 83 ? -4.506 2.244 0.753 1.00 93.69 83 VAL A CA 1
ATOM 667 C C . VAL A 1 83 ? -3.485 2.877 -0.194 1.00 93.69 83 VAL A C 1
ATOM 669 O O . VAL A 1 83 ? -2.642 3.659 0.241 1.00 93.69 83 VAL A O 1
ATOM 672 N N . GLY A 1 84 ? -3.524 2.517 -1.476 1.00 94.56 84 GLY A N 1
ATOM 673 C CA . GLY A 1 84 ? -2.585 2.977 -2.492 1.00 94.56 84 GLY A CA 1
ATOM 674 C C . GLY A 1 84 ? -2.082 1.827 -3.359 1.00 94.56 84 GLY A C 1
ATOM 675 O O . GLY A 1 84 ? -2.697 0.763 -3.437 1.00 94.56 84 GLY A O 1
ATOM 676 N N . LYS A 1 85 ? -0.935 2.026 -4.012 1.00 95.56 85 LYS A N 1
ATOM 677 C CA . LYS A 1 85 ? -0.426 1.117 -5.050 1.00 95.56 85 LYS A CA 1
ATOM 678 C C . LYS A 1 85 ? 1.007 0.684 -4.772 1.00 95.56 85 LYS A C 1
ATOM 680 O O . LYS A 1 85 ? 1.851 1.482 -4.367 1.00 95.56 85 LYS A O 1
ATOM 685 N N . ILE A 1 86 ? 1.310 -0.585 -5.025 1.00 95.06 86 ILE A N 1
ATOM 686 C CA . ILE A 1 86 ? 2.668 -1.132 -4.958 1.00 95.06 86 ILE A CA 1
ATOM 687 C C . ILE A 1 86 ? 3.191 -1.338 -6.369 1.00 95.06 86 ILE A C 1
ATOM 689 O O . ILE A 1 86 ? 2.541 -1.963 -7.200 1.00 95.06 86 ILE A O 1
ATOM 693 N N . GLY A 1 87 ? 4.400 -0.845 -6.609 1.00 93.81 87 GLY A N 1
ATOM 694 C CA . GLY A 1 87 ? 5.171 -1.123 -7.811 1.00 93.81 87 GLY A CA 1
ATOM 695 C C . GLY A 1 87 ? 6.232 -2.169 -7.498 1.00 93.81 87 GLY A C 1
ATOM 696 O O . GLY A 1 87 ? 6.996 -2.014 -6.539 1.00 93.81 87 GLY A O 1
ATOM 697 N N . HIS A 1 88 ? 6.306 -3.229 -8.296 1.00 92.19 88 HIS A N 1
ATOM 698 C CA . HIS A 1 88 ? 7.331 -4.262 -8.163 1.00 92.19 88 HIS A CA 1
ATOM 699 C C . HIS A 1 88 ? 7.748 -4.836 -9.523 1.00 92.19 88 HIS A C 1
ATOM 701 O O . HIS A 1 88 ? 7.106 -4.608 -10.546 1.00 92.19 88 HIS A O 1
ATOM 707 N N . ASP A 1 89 ? 8.851 -5.584 -9.543 1.00 88.94 89 ASP A N 1
ATOM 708 C CA . ASP A 1 89 ? 9.316 -6.260 -10.757 1.00 88.94 89 ASP A CA 1
ATOM 709 C C . ASP A 1 89 ? 8.541 -7.567 -10.998 1.00 88.94 89 ASP A C 1
ATOM 711 O O . ASP A 1 89 ? 8.129 -8.225 -10.040 1.00 88.94 89 ASP A O 1
ATOM 715 N N . LEU A 1 90 ? 8.442 -8.003 -12.261 1.00 83.62 90 LEU A N 1
ATOM 716 C CA . LEU A 1 90 ? 7.768 -9.248 -12.679 1.00 83.62 90 LEU A CA 1
ATOM 717 C C . LEU A 1 90 ? 8.205 -10.502 -11.899 1.00 83.62 90 LEU A C 1
ATOM 719 O O . LEU A 1 90 ? 7.394 -11.373 -11.607 1.00 83.62 90 LEU A O 1
ATOM 723 N N . ALA A 1 91 ? 9.492 -10.605 -11.560 1.00 84.62 91 ALA A N 1
ATOM 724 C CA . ALA A 1 91 ? 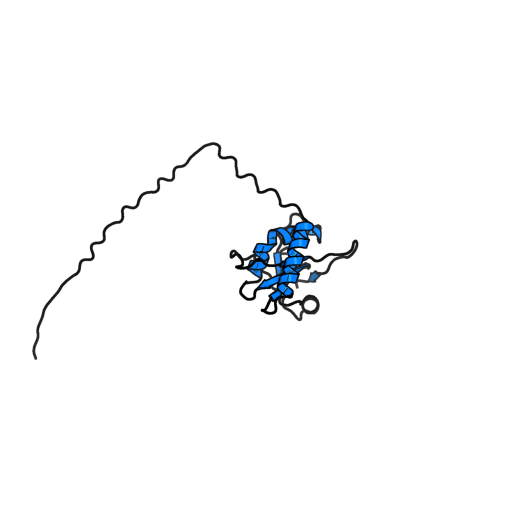10.043 -11.764 -10.854 1.00 84.62 91 ALA A CA 1
ATOM 725 C C . ALA A 1 91 ? 9.680 -11.806 -9.356 1.00 84.62 91 ALA A C 1
ATOM 727 O O . ALA A 1 91 ? 10.027 -12.760 -8.662 1.00 84.62 91 ALA A O 1
ATOM 728 N N . THR A 1 92 ? 9.045 -10.754 -8.837 1.00 86.38 92 THR A N 1
ATOM 729 C CA . THR A 1 92 ? 8.651 -10.638 -7.433 1.00 86.38 92 THR A CA 1
ATOM 730 C C . THR A 1 92 ? 7.158 -10.927 -7.294 1.00 86.38 92 THR A C 1
ATOM 732 O O . THR A 1 92 ? 6.365 -10.219 -7.909 1.00 86.38 92 THR A O 1
ATOM 735 N N . PRO A 1 93 ? 6.748 -11.906 -6.467 1.00 89.50 93 PRO A N 1
ATOM 736 C CA . PRO A 1 93 ? 5.346 -12.067 -6.102 1.00 89.50 93 PRO A CA 1
ATOM 737 C C . PRO A 1 93 ? 4.824 -10.816 -5.377 1.00 89.50 93 PRO A C 1
ATOM 739 O O . PRO A 1 93 ? 5.545 -10.254 -4.540 1.00 89.50 93 PRO A O 1
ATOM 742 N N . PRO A 1 94 ? 3.591 -10.371 -5.654 1.00 90.44 94 PRO A N 1
ATOM 743 C CA . PRO A 1 94 ? 3.051 -9.150 -5.065 1.00 90.44 94 PRO A CA 1
ATOM 744 C C . PRO A 1 94 ? 2.937 -9.235 -3.530 1.00 90.44 94 PRO A C 1
ATOM 746 O O . PRO A 1 94 ? 3.161 -8.247 -2.833 1.00 90.44 94 PRO A O 1
ATOM 749 N N . GLU A 1 95 ? 2.738 -10.429 -2.972 1.00 92.62 95 GLU A N 1
ATOM 750 C CA . GLU A 1 95 ? 2.707 -10.693 -1.529 1.00 92.62 95 GLU A CA 1
ATOM 751 C C . GLU A 1 95 ? 4.083 -10.492 -0.875 1.00 92.62 95 GLU A C 1
ATOM 753 O O . GLU A 1 95 ? 4.184 -10.063 0.276 1.00 92.62 95 GLU A O 1
ATOM 758 N N . SER A 1 96 ? 5.169 -10.768 -1.603 1.00 92.25 96 SER A N 1
ATOM 759 C CA . SER A 1 96 ? 6.532 -10.470 -1.145 1.00 92.25 96 SER A CA 1
ATOM 760 C C . SER A 1 96 ? 6.802 -8.969 -1.140 1.00 92.25 96 SER A C 1
ATOM 762 O O . SER A 1 96 ? 7.468 -8.464 -0.229 1.00 92.25 96 SER A O 1
ATOM 764 N N . ALA A 1 97 ? 6.278 -8.242 -2.131 1.00 92.62 97 ALA A N 1
ATOM 765 C CA . ALA A 1 97 ? 6.364 -6.787 -2.163 1.00 92.62 97 ALA A CA 1
ATOM 766 C C . ALA A 1 97 ? 5.569 -6.154 -1.005 1.00 92.62 97 ALA A C 1
ATOM 768 O O . ALA A 1 97 ? 6.103 -5.294 -0.300 1.00 92.62 97 ALA A O 1
ATOM 769 N N . LEU A 1 98 ? 4.360 -6.662 -0.737 1.00 94.06 98 LEU A N 1
ATOM 770 C CA . LEU A 1 98 ? 3.540 -6.311 0.424 1.00 94.06 98 LEU A CA 1
ATOM 771 C C . LEU A 1 98 ? 4.316 -6.504 1.737 1.00 94.06 98 LEU A C 1
ATOM 773 O O . LEU A 1 98 ? 4.433 -5.567 2.528 1.00 94.06 98 LEU A O 1
ATOM 777 N N . THR A 1 99 ? 4.930 -7.673 1.956 1.00 92.62 99 THR A N 1
ATOM 778 C CA . THR A 1 99 ? 5.734 -7.928 3.166 1.00 92.62 99 THR A CA 1
ATOM 779 C C . THR A 1 99 ? 6.867 -6.922 3.325 1.00 92.62 99 THR A C 1
ATOM 781 O O . THR A 1 99 ? 7.084 -6.394 4.420 1.00 92.62 99 THR A O 1
ATOM 784 N N . ALA A 1 100 ? 7.596 -6.629 2.246 1.00 92.56 100 ALA A N 1
ATOM 785 C CA . ALA A 1 100 ? 8.713 -5.689 2.285 1.00 92.56 100 ALA A CA 1
ATOM 786 C C . ALA A 1 100 ? 8.274 -4.265 2.663 1.00 92.56 100 ALA A C 1
ATOM 788 O O . ALA A 1 100 ? 9.030 -3.546 3.324 1.00 92.56 100 ALA A O 1
ATOM 789 N N . LEU A 1 101 ? 7.053 -3.879 2.289 1.00 93.31 101 LEU A N 1
ATOM 790 C CA . LEU A 1 101 ? 6.480 -2.552 2.515 1.00 93.31 101 LEU A CA 1
ATOM 791 C C . LEU A 1 101 ? 5.539 -2.480 3.724 1.00 93.31 101 LEU A C 1
ATOM 793 O O . LEU A 1 101 ? 5.092 -1.389 4.062 1.00 93.31 101 LEU A O 1
ATOM 797 N N . SER A 1 102 ? 5.297 -3.589 4.429 1.00 91.62 102 SER A N 1
ATOM 798 C CA . SER A 1 102 ? 4.387 -3.663 5.589 1.00 91.62 102 SER A CA 1
ATOM 799 C C . SER A 1 102 ? 4.638 -2.572 6.640 1.00 91.62 102 SER A C 1
ATOM 801 O O . SER A 1 102 ? 3.705 -1.963 7.151 1.00 91.62 102 SER A O 1
ATOM 803 N N . HIS A 1 103 ? 5.909 -2.249 6.890 1.00 90.31 103 HIS A N 1
ATOM 804 C CA . HIS A 1 103 ? 6.329 -1.189 7.811 1.00 90.31 103 HIS A CA 1
ATOM 805 C C . HIS A 1 103 ? 5.922 0.241 7.404 1.00 90.31 103 HIS A C 1
ATOM 807 O O . HIS A 1 103 ? 6.038 1.141 8.231 1.00 90.31 103 HIS A O 1
ATOM 813 N N . LEU A 1 104 ? 5.512 0.462 6.152 1.00 93.75 104 LEU A N 1
ATOM 814 C CA . LEU A 1 104 ? 4.938 1.718 5.657 1.00 93.75 104 LEU A CA 1
ATOM 815 C C . LEU A 1 104 ? 3.422 1.590 5.491 1.00 93.75 104 LEU A C 1
ATOM 817 O O . LEU A 1 104 ? 2.690 2.487 5.898 1.00 93.75 104 LEU A O 1
ATOM 821 N N . LEU A 1 105 ? 2.968 0.459 4.946 1.00 93.56 105 LEU A N 1
ATOM 822 C CA . LEU A 1 105 ? 1.564 0.188 4.649 1.00 93.56 105 LEU A CA 1
ATOM 823 C C . LEU A 1 105 ? 0.694 0.150 5.900 1.00 93.56 105 LEU A C 1
ATOM 825 O O . LEU A 1 105 ? -0.351 0.783 5.924 1.00 93.56 105 LEU A O 1
ATOM 829 N N . GLU A 1 106 ? 1.102 -0.570 6.946 1.00 93.19 106 GLU A N 1
ATOM 830 C CA . GLU A 1 106 ? 0.270 -0.722 8.142 1.00 93.19 106 GLU A CA 1
ATOM 831 C C . GLU A 1 106 ? 0.077 0.611 8.892 1.00 93.19 106 GLU A C 1
ATOM 833 O O . GLU A 1 106 ? -1.071 0.953 9.190 1.00 93.19 106 GLU A O 1
ATOM 838 N N . PRO A 1 107 ? 1.132 1.410 9.167 1.00 92.25 107 PRO A N 1
ATOM 839 C CA . PRO A 1 107 ? 0.945 2.738 9.746 1.00 92.25 107 PRO A CA 1
ATOM 840 C C . PRO A 1 107 ? 0.106 3.663 8.861 1.00 92.25 107 PRO A C 1
ATOM 842 O O . PRO A 1 107 ? -0.689 4.438 9.380 1.00 92.25 107 PRO A O 1
ATOM 845 N N . HIS A 1 108 ? 0.267 3.582 7.538 1.00 93.81 108 HIS A N 1
ATOM 846 C CA . HIS A 1 108 ? -0.473 4.425 6.604 1.00 93.81 108 HIS A CA 1
ATOM 847 C C . HIS A 1 108 ? -1.951 4.036 6.489 1.00 93.81 108 HIS A C 1
ATOM 849 O O . HIS A 1 108 ? -2.810 4.905 6.557 1.00 93.81 108 HIS A O 1
ATOM 855 N N . ALA A 1 109 ? -2.272 2.744 6.445 1.00 92.06 109 ALA A N 1
ATOM 856 C CA . ALA A 1 109 ? -3.644 2.248 6.506 1.00 92.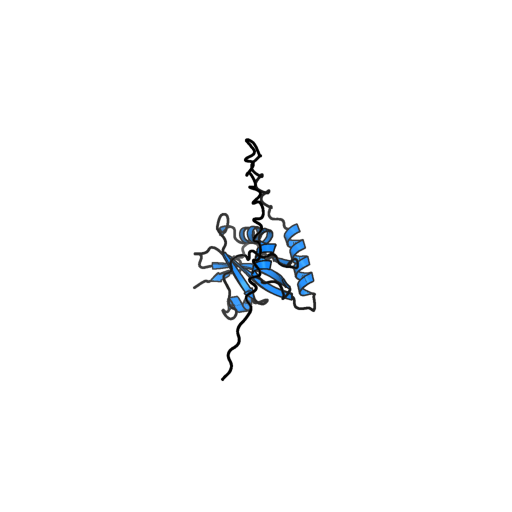06 109 ALA A CA 1
ATOM 857 C C . ALA A 1 109 ? -4.373 2.742 7.767 1.00 92.06 109 ALA A C 1
ATOM 859 O O . ALA A 1 109 ? -5.502 3.219 7.693 1.00 92.06 109 ALA A O 1
ATOM 860 N N . LYS A 1 110 ? -3.702 2.687 8.925 1.00 91.06 110 LYS A N 1
ATOM 861 C CA . LYS A 1 110 ? -4.239 3.192 10.201 1.00 91.06 110 LYS A CA 1
ATOM 862 C C . LYS A 1 110 ? -4.360 4.718 10.231 1.00 91.06 110 LYS A C 1
ATOM 864 O O . LYS A 1 110 ? -5.252 5.235 10.892 1.00 91.06 110 LYS A O 1
ATOM 869 N N . PHE A 1 111 ? -3.484 5.427 9.519 1.00 89.50 111 PHE A N 1
ATOM 870 C CA . PHE A 1 111 ? -3.591 6.873 9.329 1.00 89.50 111 PHE A CA 1
ATOM 871 C C . PHE A 1 111 ? -4.812 7.243 8.474 1.00 89.50 111 PHE A C 1
ATOM 873 O O . PHE A 1 111 ? -5.558 8.138 8.859 1.00 89.50 111 PHE A O 1
ATOM 880 N N . LEU A 1 112 ? -5.034 6.547 7.352 1.00 87.94 112 LEU A N 1
ATOM 881 C CA . LEU A 1 112 ? -6.185 6.782 6.475 1.00 87.94 112 LEU A CA 1
ATOM 882 C C . LEU A 1 112 ? -7.506 6.403 7.146 1.00 87.94 112 LEU A C 1
ATOM 884 O O . LEU A 1 112 ? -8.512 7.075 6.954 1.00 87.94 112 LEU A O 1
ATOM 888 N N . GLN A 1 113 ? -7.506 5.322 7.924 1.00 88.12 113 GLN A N 1
ATOM 889 C CA . GLN A 1 113 ? -8.704 4.761 8.535 1.00 88.12 113 GLN A CA 1
ATOM 890 C C . GLN A 1 113 ? -8.473 4.526 10.032 1.00 88.12 113 GLN A C 1
ATOM 892 O O . GLN A 1 113 ? -8.134 3.410 10.442 1.00 88.12 113 GLN A O 1
ATOM 897 N N . PRO A 1 114 ? -8.703 5.547 10.883 1.00 85.12 114 PRO A N 1
ATOM 898 C CA . PRO A 1 114 ? -8.501 5.444 12.330 1.00 85.12 114 PRO A CA 1
ATOM 899 C C . PRO A 1 114 ? -9.299 4.312 12.996 1.00 85.12 114 PRO A C 1
ATOM 901 O O . PRO A 1 114 ? -8.892 3.778 14.022 1.00 85.12 114 PRO A O 1
ATOM 904 N N . VAL A 1 115 ? -10.407 3.871 12.389 1.00 84.75 115 VAL A N 1
ATOM 905 C CA . VAL A 1 115 ? -11.201 2.718 12.863 1.00 84.75 115 VAL A CA 1
ATOM 906 C C . VAL A 1 115 ? -10.427 1.390 12.858 1.00 84.75 115 VAL A C 1
ATOM 908 O O . VAL A 1 115 ? -10.822 0.439 13.537 1.00 84.75 115 VAL A O 1
ATOM 911 N N . LEU A 1 116 ? -9.329 1.318 12.098 1.00 87.31 116 LEU A N 1
ATOM 912 C CA . LEU A 1 116 ? -8.423 0.171 12.025 1.00 87.31 116 LEU A CA 1
ATOM 913 C C . LEU A 1 116 ? -7.336 0.202 13.112 1.00 87.31 116 LEU A C 1
ATOM 915 O O . LEU A 1 116 ? -6.527 -0.727 13.216 1.00 87.31 116 LEU A O 1
ATOM 919 N N . GLU A 1 117 ? -7.286 1.253 13.931 1.00 87.00 117 GLU A N 1
ATOM 920 C CA . GLU A 1 117 ? -6.332 1.343 15.026 1.00 87.00 117 GLU A CA 1
ATOM 921 C C . GLU A 1 117 ? -6.540 0.184 16.017 1.00 87.00 117 GLU A C 1
ATOM 923 O O . GLU A 1 117 ? -7.661 -0.169 16.384 1.00 87.00 117 GLU A O 1
ATOM 928 N N . ASN A 1 118 ? -5.440 -0.449 16.435 1.00 87.38 118 ASN A N 1
ATOM 929 C CA . ASN A 1 118 ? -5.437 -1.629 17.312 1.00 87.38 118 ASN A CA 1
ATOM 930 C C . ASN A 1 118 ? -6.189 -2.866 16.771 1.00 87.38 118 ASN A C 1
ATOM 932 O O . ASN A 1 118 ? -6.510 -3.767 17.544 1.00 87.38 118 ASN A O 1
ATOM 936 N N . ARG A 1 119 ? -6.455 -2.937 15.459 1.00 87.00 119 ARG A N 1
ATOM 937 C CA . ARG A 1 119 ? -7.028 -4.119 14.798 1.00 87.00 119 ARG A CA 1
ATOM 938 C C . ARG A 1 119 ? -5.958 -4.935 14.074 1.00 87.00 119 ARG A C 1
ATOM 940 O O . ARG A 1 119 ? -4.976 -4.381 13.573 1.00 87.00 119 ARG A O 1
ATOM 947 N N . ASP A 1 120 ? -6.207 -6.238 13.971 1.00 89.38 120 ASP A N 1
ATOM 948 C CA . ASP A 1 120 ? -5.456 -7.132 13.091 1.00 89.38 120 ASP A CA 1
ATOM 949 C C . ASP A 1 120 ? -5.928 -6.936 11.649 1.00 89.38 120 ASP A C 1
ATOM 951 O O . ASP A 1 120 ? -7.101 -7.154 11.324 1.00 89.38 120 ASP A O 1
ATOM 955 N N . LEU A 1 121 ? -5.008 -6.493 10.792 1.00 92.12 121 LEU A N 1
ATOM 956 C CA . LEU A 1 121 ? -5.322 -6.165 9.407 1.00 92.12 121 LEU A CA 1
ATOM 957 C C . LEU A 1 121 ? -5.271 -7.406 8.516 1.00 92.12 121 LEU A C 1
ATOM 959 O O . LEU A 1 121 ? -4.366 -8.235 8.622 1.00 92.12 121 LEU A O 1
ATOM 963 N N . VAL A 1 122 ? -6.216 -7.481 7.585 1.00 93.44 122 VAL A N 1
ATOM 964 C CA . VAL A 1 122 ? -6.146 -8.346 6.404 1.00 93.44 122 VAL A CA 1
ATOM 965 C C . VAL A 1 122 ? -5.876 -7.494 5.171 1.00 93.44 122 VAL A C 1
ATOM 967 O O . VAL A 1 122 ? -6.309 -6.341 5.107 1.00 93.44 122 VAL A O 1
ATOM 970 N N . TRP A 1 123 ? -5.166 -8.067 4.201 1.00 94.31 123 TRP A N 1
ATOM 971 C CA . TRP A 1 123 ? -4.747 -7.375 2.987 1.00 94.31 123 TRP A CA 1
ATOM 972 C C . TRP A 1 123 ? -5.449 -7.965 1.773 1.00 94.31 123 TRP A C 1
ATOM 974 O O . TRP A 1 123 ? -5.529 -9.184 1.635 1.00 94.31 123 TRP A O 1
ATOM 984 N N . GLY A 1 124 ? -5.944 -7.088 0.908 1.00 92.88 124 GLY A N 1
ATOM 985 C CA . GLY A 1 124 ? -6.445 -7.429 -0.415 1.00 92.88 124 GLY A CA 1
ATOM 986 C C . GLY A 1 124 ? -5.516 -6.854 -1.477 1.00 92.88 124 GLY A C 1
ATOM 987 O O . GLY A 1 124 ? -5.092 -5.706 -1.352 1.00 92.88 124 GLY A O 1
ATOM 988 N N . LEU A 1 125 ? -5.199 -7.634 -2.505 1.00 93.12 125 LEU A N 1
ATOM 989 C CA . LEU A 1 125 ? -4.411 -7.193 -3.652 1.00 93.12 125 LEU A CA 1
ATOM 990 C C . LEU A 1 125 ? -5.218 -7.365 -4.937 1.00 93.12 125 LEU A C 1
ATOM 992 O O . LEU A 1 125 ? -5.790 -8.429 -5.170 1.00 93.12 125 LEU A O 1
ATOM 996 N N . ALA A 1 126 ? -5.239 -6.331 -5.774 1.00 89.75 126 ALA A N 1
ATOM 997 C CA . ALA A 1 126 ? -5.790 -6.406 -7.124 1.00 89.75 126 ALA A CA 1
ATOM 998 C C . ALA A 1 126 ? -4.702 -6.059 -8.140 1.00 89.75 126 ALA A C 1
ATOM 1000 O O . ALA A 1 126 ? -3.940 -5.106 -7.965 1.00 89.75 126 ALA A O 1
ATOM 1001 N N . ARG A 1 127 ? -4.570 -6.887 -9.178 1.00 84.69 127 ARG A N 1
ATOM 1002 C CA . ARG A 1 127 ? -3.506 -6.739 -10.178 1.00 84.69 127 ARG A CA 1
ATOM 1003 C C . ARG A 1 127 ? -3.911 -5.741 -11.252 1.00 84.69 127 ARG A C 1
ATOM 1005 O O . ARG A 1 127 ? -5.023 -5.793 -11.762 1.00 84.69 127 ARG A O 1
ATOM 1012 N N . GLY A 1 128 ? -2.937 -4.950 -11.692 1.00 72.88 128 GLY A N 1
ATOM 1013 C CA . GLY A 1 128 ? -3.174 -3.864 -12.633 1.00 72.88 128 GLY A CA 1
ATOM 1014 C C . GLY A 1 128 ? -3.524 -2.582 -11.888 1.00 72.88 128 GLY A C 1
ATOM 1015 O O . GLY A 1 128 ? -3.839 -2.601 -10.703 1.00 72.88 128 GLY A O 1
ATOM 1016 N N . ASN A 1 129 ? -3.424 -1.446 -12.575 1.00 71.06 129 ASN A N 1
ATOM 1017 C CA . ASN A 1 129 ? -3.939 -0.176 -12.067 1.00 71.06 129 ASN A CA 1
ATOM 1018 C C . ASN A 1 129 ? -5.470 -0.197 -12.186 1.00 71.06 129 ASN A C 1
ATOM 1020 O O . ASN A 1 129 ? -6.022 0.410 -13.096 1.00 71.06 129 ASN A O 1
ATOM 1024 N N . SER A 1 130 ? -6.093 -1.002 -11.334 1.00 69.12 130 SER A N 1
ATOM 1025 C CA . SER A 1 130 ? -7.400 -1.630 -11.519 1.00 69.12 130 SER A CA 1
ATOM 1026 C C . SER A 1 130 ? -8.491 -1.048 -10.625 1.00 69.12 130 SER A C 1
ATOM 1028 O O . SER A 1 130 ? -9.560 -1.626 -10.502 1.00 69.12 130 SER A O 1
ATOM 1030 N N . GLU A 1 131 ? -8.224 0.054 -9.934 1.00 64.38 131 GLU A N 1
ATOM 1031 C CA . GLU A 1 131 ? -9.105 0.628 -8.914 1.00 64.38 131 GLU A CA 1
ATOM 1032 C C . GLU A 1 131 ? -10.557 0.792 -9.393 1.00 64.38 131 GLU A C 1
ATOM 1034 O O . GLU A 1 131 ? -11.498 0.423 -8.688 1.00 64.38 131 GLU A O 1
ATOM 1039 N N . VAL A 1 132 ? -10.737 1.254 -10.634 1.00 71.38 132 VAL A N 1
ATOM 1040 C CA . VAL A 1 132 ? -12.053 1.422 -11.264 1.00 71.38 132 VAL A CA 1
ATOM 1041 C C . VAL A 1 132 ? -12.674 0.068 -11.618 1.00 71.38 132 VAL A C 1
ATOM 1043 O O . VAL A 1 132 ? -13.872 -0.135 -11.436 1.00 71.38 132 VAL A O 1
ATOM 1046 N N . GLU A 1 133 ? -11.877 -0.869 -12.116 1.00 72.62 133 GLU A N 1
ATOM 1047 C CA . GLU A 1 133 ? -12.287 -2.221 -12.483 1.00 72.62 133 GLU A CA 1
ATOM 1048 C C . GLU A 1 133 ? -12.674 -3.049 -11.248 1.00 72.62 133 GLU A C 1
ATOM 1050 O O . GLU A 1 133 ? -13.666 -3.773 -11.278 1.00 72.62 133 GLU A O 1
ATOM 1055 N N . VAL A 1 134 ? -11.963 -2.899 -10.127 1.00 69.94 134 VAL A N 1
ATOM 1056 C CA . VAL A 1 134 ? -12.327 -3.510 -8.841 1.00 69.94 134 VAL A CA 1
ATOM 1057 C C . VAL A 1 134 ? -13.645 -2.915 -8.347 1.00 69.94 134 VAL A C 1
ATOM 1059 O O . VAL A 1 134 ? -14.524 -3.668 -7.931 1.00 69.94 134 VAL A O 1
ATOM 1062 N N . ALA A 1 135 ? -13.838 -1.592 -8.449 1.00 68.44 135 ALA A N 1
ATOM 1063 C CA . ALA A 1 135 ? -15.099 -0.944 -8.072 1.00 68.44 135 ALA A CA 1
ATOM 1064 C C . ALA A 1 135 ? -16.307 -1.485 -8.859 1.00 68.44 135 ALA A C 1
ATOM 1066 O O . ALA A 1 135 ? -17.416 -1.551 -8.332 1.00 68.44 135 ALA A O 1
ATOM 1067 N N . LYS A 1 136 ? -16.089 -1.881 -10.119 1.00 73.25 136 LYS A N 1
ATOM 1068 C CA . LYS A 1 136 ? -17.103 -2.479 -11.002 1.00 73.25 136 LYS A CA 1
ATOM 1069 C C . LYS A 1 136 ? -17.256 -3.996 -10.838 1.00 73.25 136 LYS A C 1
ATOM 1071 O O . LYS A 1 136 ? -18.131 -4.579 -11.471 1.00 73.25 136 LYS A O 1
ATOM 1076 N N . GLY A 1 137 ? -16.418 -4.641 -10.023 1.00 70.00 137 GLY A N 1
ATOM 1077 C CA . GLY A 1 137 ? -16.370 -6.102 -9.899 1.00 70.00 137 GLY A CA 1
ATOM 1078 C C . GLY A 1 137 ? -15.773 -6.814 -11.121 1.00 70.00 137 GLY A C 1
ATOM 1079 O O . GLY A 1 137 ? -15.955 -8.016 -11.287 1.00 70.00 137 GLY A O 1
ATOM 1080 N N . GLU A 1 138 ? -15.070 -6.082 -11.984 1.00 74.12 138 GLU A N 1
ATOM 1081 C CA . GLU A 1 138 ? -14.452 -6.577 -13.219 1.00 74.12 138 GLU A CA 1
ATOM 1082 C C . GLU A 1 138 ? -13.029 -7.115 -12.980 1.00 74.12 138 GLU A C 1
ATOM 1084 O O . GLU A 1 138 ? -12.542 -7.937 -13.758 1.00 74.12 138 GLU A O 1
ATOM 1089 N N . ALA A 1 139 ? -12.371 -6.695 -11.892 1.00 75.31 139 ALA A N 1
ATOM 1090 C CA . ALA A 1 139 ? -11.066 -7.197 -11.466 1.00 75.31 139 ALA A CA 1
ATOM 1091 C C . ALA A 1 139 ? -11.165 -7.938 -10.119 1.00 75.31 139 ALA A C 1
ATOM 1093 O O . ALA A 1 139 ? -11.753 -7.409 -9.170 1.00 75.31 139 ALA A O 1
ATOM 1094 N N . PRO A 1 140 ? -10.584 -9.149 -9.998 1.00 79.31 140 PRO A N 1
ATOM 1095 C CA . PRO A 1 140 ? -10.622 -9.898 -8.752 1.00 79.31 140 PRO A CA 1
ATOM 1096 C C . PRO A 1 140 ? -9.748 -9.227 -7.689 1.00 79.31 140 PRO A C 1
ATOM 1098 O O . PRO A 1 140 ? -8.586 -8.895 -7.932 1.00 79.31 140 PRO A O 1
ATOM 1101 N N . LEU A 1 141 ? -10.310 -9.084 -6.489 1.00 85.56 141 LEU A N 1
ATOM 1102 C CA . LEU A 1 141 ? -9.581 -8.692 -5.291 1.00 85.56 141 LEU A CA 1
ATOM 1103 C C . LEU A 1 141 ? -9.249 -9.940 -4.472 1.00 85.56 141 LEU A C 1
ATOM 1105 O O . LEU A 1 141 ? -10.135 -10.587 -3.913 1.00 85.56 141 LEU A O 1
ATOM 1109 N N . GLU A 1 142 ? -7.967 -10.275 -4.389 1.00 89.25 142 GLU A N 1
ATOM 1110 C CA . GLU A 1 142 ? -7.496 -11.475 -3.702 1.00 89.25 142 GLU A CA 1
ATOM 1111 C C . GLU A 1 142 ? -7.061 -11.133 -2.279 1.00 89.25 142 GLU A C 1
ATOM 1113 O O . GLU A 1 142 ? -6.215 -10.264 -2.065 1.00 89.25 142 GLU A O 1
ATOM 1118 N N . LEU A 1 143 ? -7.621 -11.828 -1.286 1.00 89.31 143 LEU A N 1
ATOM 1119 C CA . LEU A 1 143 ? -7.125 -11.739 0.085 1.00 89.31 143 LEU A CA 1
ATOM 1120 C C . LEU A 1 143 ? -5.831 -12.524 0.210 1.00 89.31 143 LEU A C 1
ATOM 1122 O O . LEU A 1 143 ? -5.786 -13.715 -0.096 1.00 89.31 143 LEU A O 1
ATOM 1126 N N . VAL A 1 144 ? -4.798 -11.863 0.717 1.00 90.19 144 VAL A N 1
ATOM 1127 C CA . VAL A 1 144 ? -3.458 -12.434 0.786 1.00 90.19 144 VAL A CA 1
ATOM 1128 C C . VAL A 1 144 ? -2.896 -12.381 2.195 1.00 90.19 144 VAL A C 1
ATOM 1130 O O . VAL A 1 144 ? -3.160 -11.466 2.981 1.00 90.19 144 VAL A O 1
ATOM 1133 N N . GLU A 1 145 ? -2.055 -13.364 2.498 1.00 84.06 145 GLU A N 1
ATOM 1134 C CA . GLU A 1 145 ? -1.163 -13.295 3.645 1.00 84.06 145 GLU A CA 1
ATOM 1135 C C . GLU A 1 145 ? 0.196 -12.738 3.200 1.00 84.06 145 GLU A C 1
ATOM 1137 O O . GLU A 1 145 ? 0.692 -13.113 2.132 1.00 84.06 145 GLU A O 1
ATOM 1142 N N . PRO A 1 146 ? 0.837 -11.869 4.001 1.00 78.56 146 PRO A N 1
ATOM 1143 C CA . PRO A 1 146 ? 2.186 -11.406 3.708 1.00 78.56 146 PRO A CA 1
ATOM 1144 C C . PRO A 1 146 ? 3.140 -12.594 3.516 1.00 78.56 146 PRO A C 1
ATOM 1146 O O . PRO A 1 146 ? 3.284 -13.451 4.394 1.00 78.56 146 PRO A O 1
ATOM 1149 N N . ALA A 1 147 ? 3.823 -12.653 2.372 1.00 80.00 147 ALA A N 1
ATOM 1150 C CA . ALA A 1 147 ? 4.746 -13.744 2.085 1.00 80.00 147 ALA A CA 1
ATOM 1151 C C . ALA A 1 147 ? 5.966 -13.721 3.019 1.00 80.00 147 ALA A C 1
ATOM 1153 O O . ALA A 1 147 ? 6.480 -12.664 3.385 1.00 80.00 147 ALA A O 1
ATOM 1154 N N . ARG A 1 148 ? 6.506 -14.901 3.350 1.00 73.94 148 ARG A N 1
ATOM 1155 C CA . ARG A 1 148 ? 7.744 -15.021 4.150 1.00 73.94 148 ARG A CA 1
ATOM 1156 C C . ARG A 1 148 ? 9.000 -14.622 3.372 1.00 73.94 148 ARG A C 1
ATOM 1158 O O . ARG A 1 148 ? 9.995 -14.216 3.972 1.00 73.94 148 ARG A O 1
ATOM 1165 N N . ALA A 1 149 ? 8.972 -14.781 2.050 1.00 72.81 149 ALA A N 1
ATOM 1166 C CA . ALA A 1 149 ? 10.104 -14.500 1.180 1.00 72.81 149 ALA A CA 1
ATOM 1167 C C . ALA A 1 149 ? 10.231 -12.997 0.911 1.00 72.81 149 ALA A C 1
ATOM 1169 O O . ALA A 1 149 ? 9.241 -12.320 0.626 1.00 72.81 149 ALA A O 1
ATOM 1170 N N . LYS A 1 150 ? 11.464 -12.487 0.979 1.00 75.88 150 LYS A N 1
ATOM 1171 C CA . LYS A 1 150 ? 11.771 -11.097 0.633 1.00 75.88 150 LYS A CA 1
ATOM 1172 C C . LYS A 1 150 ? 11.964 -10.955 -0.878 1.00 75.88 150 LYS A C 1
ATOM 1174 O O . LYS A 1 150 ? 12.514 -11.866 -1.495 1.00 75.88 150 LYS A O 1
ATOM 1179 N N . PRO A 1 151 ? 11.554 -9.821 -1.461 1.00 81.12 151 PRO A N 1
ATOM 1180 C CA . PRO A 1 151 ? 11.738 -9.567 -2.879 1.00 81.12 151 PRO A CA 1
ATOM 1181 C C . PRO A 1 151 ? 13.221 -9.351 -3.207 1.00 81.12 151 PRO A C 1
ATOM 1183 O O . PRO A 1 151 ? 13.978 -8.828 -2.385 1.00 81.12 151 PRO A O 1
ATOM 1186 N N . ASN A 1 152 ? 13.627 -9.731 -4.422 1.00 75.56 152 ASN A N 1
ATOM 1187 C CA . ASN A 1 152 ? 15.006 -9.561 -4.899 1.00 75.56 152 ASN A CA 1
ATOM 1188 C C . ASN A 1 152 ? 15.363 -8.084 -5.122 1.00 75.56 152 ASN A C 1
ATOM 1190 O O . ASN A 1 152 ? 16.497 -7.673 -4.884 1.00 75.56 152 ASN A O 1
ATOM 1194 N N . HIS A 1 153 ? 14.387 -7.278 -5.540 1.00 81.50 153 HIS A N 1
ATOM 1195 C CA . HIS A 1 153 ? 14.522 -5.832 -5.669 1.00 81.50 153 HIS A CA 1
ATOM 1196 C C . HIS A 1 153 ? 13.590 -5.114 -4.708 1.00 81.50 153 HIS A C 1
ATOM 1198 O O . HIS A 1 153 ? 12.557 -5.638 -4.292 1.00 81.50 153 HIS A O 1
ATOM 1204 N N . LYS A 1 154 ? 13.961 -3.881 -4.358 1.00 89.00 154 LYS A N 1
ATOM 1205 C CA . LYS A 1 154 ? 13.157 -3.059 -3.462 1.00 89.00 154 LYS A CA 1
ATOM 1206 C C . LYS A 1 154 ? 11.914 -2.531 -4.203 1.00 89.00 154 LYS A C 1
ATOM 1208 O O . LYS A 1 154 ? 12.106 -1.755 -5.150 1.00 89.00 154 LYS A O 1
ATOM 1213 N N . PRO A 1 155 ? 10.695 -2.915 -3.780 1.00 93.50 155 PRO A N 1
ATOM 1214 C CA . PRO A 1 155 ? 9.455 -2.386 -4.342 1.00 93.50 155 PRO A CA 1
ATOM 1215 C C . PRO A 1 155 ? 9.249 -0.916 -3.946 1.00 93.50 155 PRO A C 1
ATOM 1217 O O . PRO A 1 155 ? 9.894 -0.417 -3.016 1.00 93.50 155 PRO A O 1
ATOM 1220 N N . GLY A 1 156 ? 8.356 -0.239 -4.663 1.00 94.75 156 GLY A N 1
ATOM 1221 C CA . GLY A 1 156 ? 7.898 1.123 -4.382 1.00 94.75 156 GLY A CA 1
ATOM 1222 C C . GLY A 1 156 ? 6.449 1.137 -3.902 1.00 94.75 156 GLY A C 1
ATOM 1223 O O . GLY A 1 156 ? 5.693 0.210 -4.190 1.00 94.75 156 GLY A O 1
ATOM 1224 N N . PHE A 1 157 ? 6.068 2.186 -3.177 1.00 96.19 157 PHE A N 1
ATOM 1225 C CA . PHE A 1 157 ? 4.708 2.375 -2.664 1.00 96.19 157 PHE A CA 1
ATOM 1226 C C . PHE A 1 157 ? 4.245 3.795 -2.977 1.00 96.19 157 PHE A C 1
ATOM 1228 O O . PHE A 1 157 ? 4.882 4.738 -2.512 1.00 96.19 157 PHE A O 1
ATOM 1235 N N . ALA A 1 158 ? 3.161 3.920 -3.736 1.00 95.50 158 ALA A N 1
ATOM 1236 C CA . ALA A 1 158 ? 2.438 5.164 -3.960 1.00 95.50 158 ALA A CA 1
ATOM 1237 C C . ALA A 1 158 ? 1.240 5.207 -2.990 1.00 95.50 158 ALA A C 1
ATOM 1239 O O . ALA A 1 158 ? 0.269 4.482 -3.219 1.00 95.50 158 ALA A O 1
ATOM 1240 N N . PRO A 1 159 ? 1.332 5.960 -1.876 1.00 94.38 159 PRO A N 1
ATOM 1241 C CA . PRO A 1 159 ? 0.260 6.057 -0.886 1.00 94.38 159 PRO A CA 1
ATOM 1242 C C . PRO A 1 159 ? -0.963 6.796 -1.425 1.00 94.38 159 PRO A C 1
ATOM 1244 O O . PRO A 1 159 ? -0.813 7.760 -2.177 1.00 94.38 159 PRO A O 1
ATOM 1247 N N . GLU A 1 160 ? -2.140 6.387 -0.962 1.00 91.75 160 GLU A N 1
ATOM 1248 C CA . GLU A 1 160 ? -3.378 7.135 -1.163 1.00 91.75 160 GLU A CA 1
ATOM 1249 C C . GLU A 1 160 ? -3.476 8.308 -0.174 1.00 91.75 160 GLU A C 1
ATOM 1251 O O . GLU A 1 160 ? -2.958 8.239 0.945 1.00 91.75 160 GLU A O 1
ATOM 1256 N N . TRP A 1 161 ? -4.140 9.397 -0.564 1.00 86.88 161 TRP A N 1
ATOM 1257 C CA . TRP A 1 161 ? -4.356 10.547 0.313 1.00 86.88 161 TRP A CA 1
ATOM 1258 C C . TRP A 1 161 ? -5.777 11.064 0.162 1.00 86.88 161 TRP A C 1
ATOM 1260 O O . TRP A 1 161 ? -6.120 11.641 -0.861 1.00 86.88 161 TRP A O 1
ATOM 1270 N N . TYR A 1 162 ? -6.563 10.925 1.225 1.00 77.44 162 TYR A N 1
ATOM 1271 C CA . TYR A 1 162 ? -7.906 11.488 1.280 1.00 77.44 162 TYR A CA 1
ATOM 1272 C C . TYR A 1 162 ? -7.876 12.942 1.745 1.00 77.44 162 TYR A C 1
ATOM 1274 O O . TYR A 1 162 ? -7.127 13.303 2.665 1.00 77.44 162 TYR A O 1
ATOM 1282 N N . GLU A 1 163 ? -8.707 13.776 1.127 1.00 74.81 163 GLU A N 1
ATOM 1283 C CA . GLU A 1 163 ? -8.935 15.134 1.598 1.00 74.81 163 GLU A CA 1
ATOM 1284 C C . GLU A 1 163 ? -9.685 15.120 2.944 1.00 74.81 163 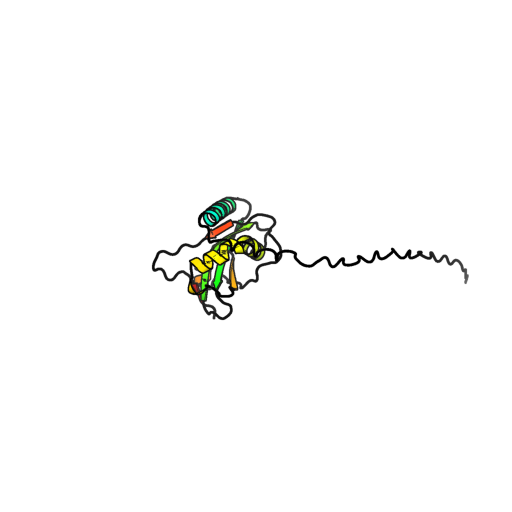GLU A C 1
ATOM 1286 O O . GLU A 1 163 ? -10.462 14.203 3.238 1.00 74.81 163 GLU A O 1
ATOM 1291 N N . PRO A 1 164 ? -9.480 16.130 3.810 1.00 68.81 164 PRO A N 1
ATOM 1292 C CA . PRO A 1 164 ? -10.222 16.226 5.061 1.00 68.81 164 PRO A CA 1
ATOM 1293 C C . PRO A 1 164 ? -11.742 16.223 4.824 1.00 68.81 164 PRO A C 1
ATOM 1295 O O . PRO A 1 164 ? -12.288 17.160 4.250 1.00 68.81 164 PRO A O 1
ATOM 1298 N N . GLY A 1 165 ? -12.427 15.193 5.326 1.00 66.69 165 GLY A N 1
ATOM 1299 C CA . GLY A 1 165 ? -13.879 15.034 5.192 1.00 66.69 165 GLY A CA 1
ATOM 1300 C C . GLY A 1 165 ? -14.318 14.032 4.122 1.00 66.69 165 GLY A C 1
ATOM 1301 O O . GLY A 1 165 ? -15.504 13.712 4.067 1.00 66.69 165 GLY A O 1
ATOM 1302 N N . GLU A 1 166 ? -13.397 13.490 3.326 1.00 73.75 166 GLU A N 1
ATOM 1303 C CA . GLU A 1 166 ? -13.688 12.352 2.454 1.00 73.75 166 GLU A CA 1
ATOM 1304 C C . GLU A 1 166 ? -13.829 11.053 3.264 1.00 73.75 166 GLU A C 1
ATOM 1306 O O . GLU A 1 166 ? -13.080 10.803 4.209 1.00 73.75 166 GLU A O 1
ATOM 1311 N N . GLU A 1 167 ? -14.790 10.195 2.893 1.00 71.31 167 GLU A N 1
ATOM 1312 C CA . GLU A 1 167 ? -14.984 8.880 3.536 1.00 71.31 167 GLU A CA 1
ATOM 1313 C C . GLU A 1 167 ? -13.817 7.919 3.226 1.00 71.31 167 GLU A C 1
ATOM 1315 O O . GLU A 1 167 ? -13.505 7.027 4.015 1.00 71.31 167 GLU A O 1
ATOM 1320 N N . GLY A 1 168 ? -13.142 8.139 2.097 1.00 80.69 168 GLY A N 1
ATOM 1321 C CA . GLY A 1 168 ? -12.142 7.249 1.526 1.00 80.69 168 GLY A CA 1
ATOM 1322 C C . GLY A 1 168 ? -12.757 6.165 0.639 1.00 80.69 168 GLY A C 1
ATOM 1323 O O . GLY A 1 168 ? -13.911 5.767 0.811 1.00 80.69 168 GLY A O 1
ATOM 1324 N N . PHE A 1 169 ? -11.990 5.683 -0.338 1.00 85.62 169 PHE A N 1
ATOM 1325 C CA . PHE A 1 169 ? -12.452 4.653 -1.261 1.00 85.62 169 PHE A CA 1
ATOM 1326 C C . PHE A 1 169 ? -12.401 3.266 -0.600 1.00 85.62 169 PHE A C 1
ATOM 1328 O O . PHE A 1 169 ? -11.416 2.885 0.041 1.00 85.62 169 PHE A O 1
ATOM 1335 N N . TYR A 1 170 ? -13.477 2.494 -0.746 1.00 86.25 170 TYR A N 1
ATOM 1336 C CA . TYR A 1 170 ? -13.558 1.120 -0.260 1.00 86.25 170 TYR A CA 1
ATOM 1337 C C . TYR A 1 170 ? -14.416 0.253 -1.166 1.00 86.25 170 TYR A C 1
ATOM 1339 O O . TYR A 1 170 ? -15.315 0.724 -1.861 1.00 86.25 170 TYR A O 1
ATOM 1347 N N . VAL A 1 171 ? -14.186 -1.048 -1.061 1.00 83.88 171 VAL A N 1
ATOM 1348 C CA . VAL A 1 171 ? -14.997 -2.077 -1.702 1.00 83.88 171 VAL A CA 1
ATOM 1349 C C . VAL A 1 171 ? -15.694 -2.920 -0.646 1.00 83.88 171 VAL A C 1
ATOM 1351 O O . VAL A 1 171 ? -15.208 -3.060 0.485 1.00 83.88 171 VAL A O 1
ATOM 1354 N N . ARG A 1 172 ? -16.863 -3.457 -0.999 1.00 82.00 172 ARG A N 1
ATOM 1355 C CA . ARG A 1 172 ? -17.617 -4.356 -0.126 1.00 82.00 172 ARG A CA 1
ATOM 1356 C C . ARG A 1 172 ? -17.226 -5.804 -0.401 1.00 82.00 172 ARG A C 1
ATOM 1358 O O . ARG A 1 172 ? -16.980 -6.176 -1.542 1.00 82.00 172 ARG A O 1
ATOM 1365 N N . ARG A 1 173 ? -17.134 -6.591 0.666 1.00 71.44 173 ARG A N 1
ATOM 1366 C CA . ARG A 1 173 ? -17.015 -8.047 0.624 1.00 71.44 173 ARG A CA 1
ATOM 1367 C C . ARG A 1 173 ? -18.404 -8.615 0.878 1.00 71.44 173 ARG A C 1
ATOM 1369 O O . ARG A 1 173 ? -18.954 -8.361 1.953 1.00 71.44 173 ARG A O 1
ATOM 1376 N N . ASP A 1 174 ? -18.928 -9.325 -0.108 1.00 62.75 174 ASP A N 1
ATOM 1377 C CA . ASP A 1 174 ? -20.169 -10.093 0.002 1.00 62.75 174 ASP A CA 1
ATOM 1378 C C . ASP A 1 174 ? -19.912 -11.465 0.647 1.00 62.75 174 ASP A C 1
ATOM 1380 O O . ASP A 1 174 ? -18.793 -12.012 0.465 1.00 62.75 174 ASP A O 1
#

Radius of gyration: 26.8 Å; chains: 1; bounding box: 54×93×55 Å

Foldseek 3Di:
DDDDDDDDDDPPPPPDPDPPPPPPPPPDDPDDPDPDDPPLPDQDPVVQVVLQVQQVVLVPDPQDKWKKWKWKDAPPDQKTFTWFIKIDHPVDDVLLLCLLCVSNRVNSVCVLPVVCPPGDMWMWIWTDVCLVCVQVVNTDTDTDDRDPDHDPDHMGTDTDDDDVPDPHDIDGDD

Organism: NCBI:txid35677

Sequence (174 aa):
MYTALLAFTTVTALQHPLPTRRQTKLRAGFGAPKPKPPPKKEYSKKALEKSHERFDELKARERGTFVVDVYCGVRDASKLWFVGKIGHDLATPPESALTALSHLLEPHAKFLQPVLENRDLVWGLARGNSEVEVAKGEAPLELVEPARAKPNHKPGFAPEWYEPGEEGFYVRRD